Protein AF-A0A8J6X0K9-F1 (afdb_monomer)

Secondary structure (DSSP, 8-state):
--THHHHHHHHHTT--HHHHHHHHHHHTT---SHHHHHHHHHHHHHHHH-GGGS-HHHHHHHHHHTT------PPP------PPP-----

Mean predicted aligned error: 7.82 Å

Solvent-accessible surface area (backbone atoms only — not comparable to full-atom values): 5628 Å² total; per-residue (Å²): 116,69,43,61,58,59,47,50,50,38,56,75,71,70,52,50,72,67,56,50,38,30,37,32,23,52,70,71,75,41,70,65,44,74,68,49,34,62,70,41,47,64,56,53,51,39,41,38,68,40,40,77,82,39,56,69,68,57,51,50,41,50,36,44,47,69,79,47,83,88,82,89,85,80,81,89,74,88,81,81,80,80,84,83,79,88,80,83,86,126

Nearest PDB structures (foldseek):
  2wiu-assembly1_B  TM=8.120E-01  e=3.488E-01  Escherichia coli
  3dnv-assembly1_B  TM=8.308E-01  e=4.161E-01  Escherichia coli K-12
  5k98-assembly1_P  TM=7.657E-01  e=3.101E-01  Escherichia coli MP020980.2
  6af4-assembly2_F  TM=6.653E-01  e=1.811E+00  Streptococcus pneumoniae TIGR4
  5d4z-assembly7_1  TM=4.965E-01  e=6.232E+00  Salmonella phage SPC32H

Sequence (90 aa):
MKPDILQNRLKQLGWSRYRLTQEYCRIKGEPADAAMVKRYEGTIKRALETPDRSSSEVIEAVIKAMDGEQVIRWNQREEIVTGQEEVKVG

Structure (mmCIF, N/CA/C/O backbone):
data_AF-A0A8J6X0K9-F1
#
_entry.id   AF-A0A8J6X0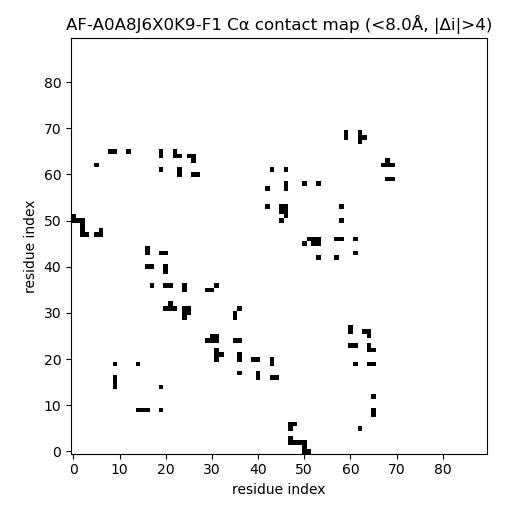K9-F1
#
loop_
_atom_site.group_PDB
_atom_site.id
_atom_site.type_symbol
_atom_site.label_atom_id
_atom_site.label_alt_id
_atom_site.label_comp_id
_atom_site.label_asym_id
_atom_site.label_entity_id
_atom_site.label_seq_id
_atom_site.pdbx_PDB_ins_code
_atom_site.Cartn_x
_atom_site.Cartn_y
_atom_site.Cartn_z
_atom_site.occupancy
_atom_site.B_iso_or_equiv
_atom_site.auth_seq_id
_atom_site.auth_comp_id
_atom_site.auth_asym_id
_atom_site.auth_atom_id
_atom_site.pdbx_PDB_model_num
ATOM 1 N N . MET A 1 1 ? -2.052 3.024 12.499 1.00 70.12 1 MET A N 1
ATOM 2 C CA . MET A 1 1 ? -1.868 1.634 12.010 1.00 70.12 1 MET A CA 1
ATOM 3 C C . MET A 1 1 ? -0.517 1.132 12.496 1.00 70.12 1 MET A C 1
ATOM 5 O O . MET A 1 1 ? 0.410 1.929 12.494 1.00 70.12 1 MET A O 1
ATOM 9 N N . LYS A 1 2 ? -0.382 -0.130 12.931 1.00 78.94 2 LYS A N 1
ATOM 10 C CA . LYS A 1 2 ? 0.946 -0.681 13.262 1.00 78.94 2 LYS A CA 1
ATOM 11 C C . LYS A 1 2 ? 1.758 -0.834 11.959 1.00 78.94 2 LYS A C 1
ATOM 13 O O . LYS A 1 2 ? 1.250 -1.519 11.069 1.00 78.94 2 LYS A O 1
ATOM 18 N N . PRO A 1 3 ? 2.957 -0.229 11.830 1.00 71.00 3 PRO A N 1
ATOM 19 C CA . PRO A 1 3 ? 3.753 -0.262 10.593 1.00 71.00 3 PRO A CA 1
ATOM 20 C C . PRO A 1 3 ? 4.001 -1.674 10.048 1.00 71.00 3 PRO A C 1
ATOM 22 O O . PRO A 1 3 ? 3.980 -1.903 8.840 1.00 71.00 3 PRO A O 1
ATOM 25 N N . ASP A 1 4 ? 4.130 -2.645 10.949 1.00 88.75 4 ASP A N 1
ATOM 26 C CA . ASP A 1 4 ? 4.479 -4.018 10.590 1.00 88.75 4 ASP A CA 1
ATOM 27 C C . ASP A 1 4 ? 3.366 -4.761 9.843 1.00 88.75 4 ASP A C 1
ATOM 29 O O . ASP A 1 4 ? 3.649 -5.742 9.163 1.00 88.75 4 ASP A O 1
ATOM 33 N N . ILE A 1 5 ? 2.103 -4.320 9.926 1.00 92.31 5 ILE A N 1
ATOM 34 C CA . ILE A 1 5 ? 0.971 -5.033 9.306 1.00 92.31 5 ILE A CA 1
ATOM 35 C C . ILE A 1 5 ? 1.142 -5.095 7.785 1.00 92.31 5 ILE 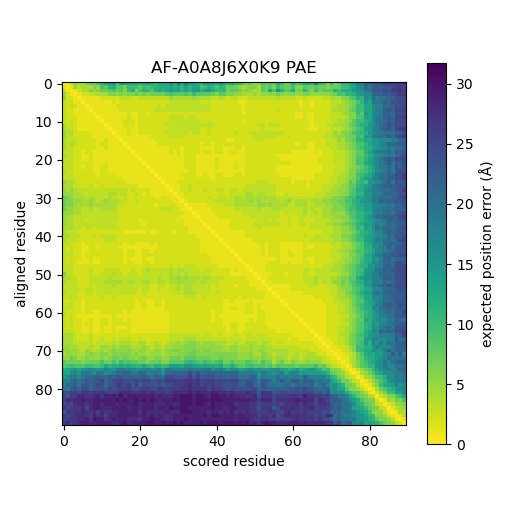A C 1
ATOM 37 O O . ILE A 1 5 ? 1.091 -6.178 7.199 1.00 92.31 5 ILE A O 1
ATOM 41 N N . LEU A 1 6 ? 1.383 -3.946 7.146 1.00 94.31 6 LEU A N 1
ATOM 42 C CA . LEU A 1 6 ? 1.519 -3.870 5.690 1.00 94.31 6 LEU A CA 1
ATOM 43 C C . LEU A 1 6 ? 2.815 -4.540 5.218 1.00 94.31 6 LEU A C 1
ATOM 45 O O . LEU A 1 6 ? 2.814 -5.256 4.220 1.00 94.31 6 LEU A O 1
ATOM 49 N N . GLN A 1 7 ? 3.910 -4.376 5.967 1.00 95.19 7 GLN A N 1
ATOM 50 C CA . GLN A 1 7 ? 5.187 -5.017 5.646 1.00 95.19 7 GLN A CA 1
ATOM 51 C C . GLN A 1 7 ? 5.118 -6.545 5.767 1.00 95.19 7 GLN A C 1
ATOM 53 O O . GLN A 1 7 ? 5.637 -7.255 4.907 1.00 95.19 7 GLN A O 1
ATOM 58 N N . ASN A 1 8 ? 4.457 -7.068 6.802 1.00 95.44 8 ASN A N 1
ATOM 59 C CA . ASN A 1 8 ? 4.268 -8.506 6.975 1.00 95.44 8 ASN A CA 1
ATOM 60 C C . ASN A 1 8 ? 3.367 -9.082 5.886 1.00 95.44 8 ASN A C 1
ATOM 62 O O . ASN A 1 8 ? 3.683 -10.140 5.345 1.00 95.44 8 ASN A O 1
ATOM 66 N N . ARG A 1 9 ? 2.299 -8.371 5.506 1.00 95.75 9 ARG A N 1
ATOM 67 C CA . ARG A 1 9 ? 1.453 -8.785 4.382 1.00 95.75 9 ARG A CA 1
AT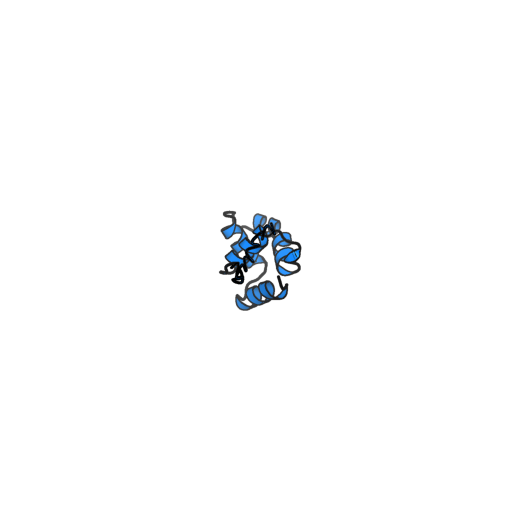OM 68 C C . ARG A 1 9 ? 2.243 -8.835 3.075 1.00 95.75 9 ARG A C 1
ATOM 70 O O . ARG A 1 9 ? 2.176 -9.840 2.373 1.00 95.75 9 ARG A O 1
ATOM 77 N N . LEU A 1 10 ? 3.051 -7.814 2.786 1.00 96.50 10 LEU A N 1
ATOM 78 C CA . LEU A 1 10 ? 3.907 -7.791 1.597 1.00 96.50 10 LEU A CA 1
ATOM 79 C C . LEU A 1 10 ? 4.873 -8.991 1.558 1.00 96.50 10 LEU A C 1
ATOM 81 O O . LEU A 1 10 ? 5.044 -9.613 0.509 1.00 96.50 10 LEU A O 1
ATOM 85 N N . LYS A 1 11 ? 5.455 -9.355 2.711 1.00 96.56 11 LYS A N 1
ATOM 86 C CA . LYS A 1 11 ? 6.310 -10.546 2.856 1.00 96.56 11 LYS A CA 1
ATOM 87 C C . LYS A 1 11 ? 5.543 -11.850 2.625 1.00 96.56 11 LYS A C 1
ATOM 89 O O . LYS A 1 11 ? 6.045 -12.708 1.912 1.00 96.56 11 LYS A O 1
ATOM 94 N N . GLN A 1 12 ? 4.340 -11.996 3.185 1.00 97.56 12 GLN A N 1
ATOM 95 C CA . GLN A 1 12 ? 3.492 -13.183 2.987 1.00 97.56 12 GLN A CA 1
ATOM 96 C C . GLN A 1 12 ? 3.120 -13.395 1.518 1.00 97.56 12 GLN A C 1
ATOM 98 O O . GLN A 1 12 ? 3.070 -14.528 1.053 1.00 97.56 12 GLN A O 1
ATOM 103 N N . LEU A 1 13 ? 2.890 -12.305 0.786 1.00 97.31 13 LEU A N 1
ATOM 104 C CA . LEU A 1 13 ? 2.625 -12.347 -0.650 1.00 97.31 13 LEU A CA 1
ATOM 105 C C . LEU A 1 13 ? 3.878 -12.692 -1.477 1.00 97.31 13 LEU A C 1
ATOM 107 O O . LEU A 1 13 ? 3.760 -13.021 -2.655 1.00 97.31 13 LEU A O 1
ATOM 111 N N . GLY A 1 14 ? 5.079 -12.605 -0.891 1.00 97.75 14 GLY A N 1
ATOM 112 C CA . GLY A 1 14 ? 6.347 -12.785 -1.602 1.00 97.75 14 GLY A CA 1
ATOM 113 C C . GLY A 1 14 ? 6.610 -11.682 -2.630 1.00 97.75 14 GLY A C 1
ATOM 114 O O . GLY A 1 14 ? 7.265 -11.914 -3.646 1.00 97.75 14 GLY A O 1
ATOM 115 N N . TRP A 1 15 ? 6.047 -10.489 -2.424 1.00 97.75 15 TRP A N 1
ATOM 116 C CA . TRP A 1 15 ? 6.109 -9.404 -3.400 1.00 97.75 15 TRP A CA 1
ATOM 117 C C . TRP A 1 15 ? 7.246 -8.434 -3.103 1.00 97.75 15 TRP A C 1
ATOM 119 O O . TRP A 1 15 ? 7.559 -8.113 -1.957 1.00 97.75 15 TRP A O 1
ATOM 129 N N . SER A 1 16 ? 7.834 -7.899 -4.171 1.00 96.94 16 SER A N 1
ATOM 130 C CA . SER A 1 16 ? 8.703 -6.733 -4.076 1.00 96.94 16 SER A CA 1
ATOM 131 C C . SER A 1 16 ? 7.870 -5.456 -3.939 1.00 96.94 16 SER A C 1
ATOM 133 O O . SER A 1 16 ? 6.707 -5.401 -4.347 1.00 96.94 16 SER A O 1
ATOM 135 N N . ARG A 1 17 ? 8.491 -4.381 -3.435 1.00 96.19 17 ARG A N 1
ATOM 136 C CA . ARG A 1 17 ? 7.871 -3.044 -3.458 1.00 96.19 17 ARG A CA 1
ATOM 137 C C . ARG A 1 17 ? 7.489 -2.623 -4.875 1.00 96.19 17 ARG A C 1
ATOM 139 O O . ARG A 1 17 ? 6.428 -2.053 -5.053 1.00 96.19 17 ARG A O 1
ATOM 146 N N . TYR A 1 18 ? 8.308 -2.969 -5.869 1.00 97.31 18 TYR A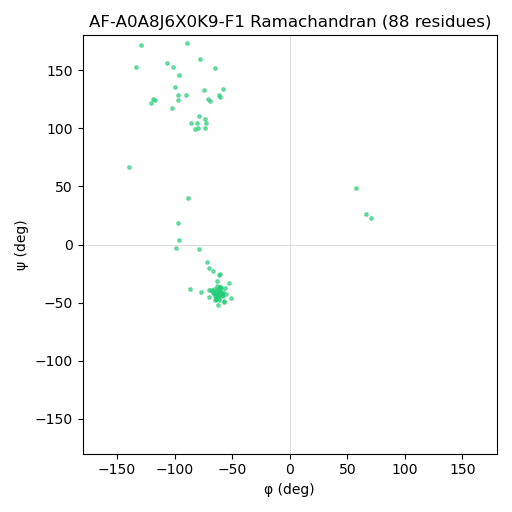 N 1
ATOM 147 C CA . TYR A 1 18 ? 8.016 -2.711 -7.278 1.00 97.31 18 TYR A CA 1
ATOM 148 C C . TYR A 1 18 ? 6.688 -3.350 -7.707 1.00 97.31 18 TYR A C 1
ATOM 150 O O . TYR A 1 18 ? 5.829 -2.664 -8.255 1.00 97.31 18 TYR A O 1
ATOM 158 N N . ARG A 1 19 ? 6.487 -4.636 -7.385 1.00 97.62 19 ARG A N 1
ATOM 159 C CA . ARG A 1 19 ? 5.235 -5.341 -7.683 1.00 97.62 19 ARG A CA 1
ATOM 160 C C . ARG A 1 19 ? 4.044 -4.704 -6.968 1.00 97.62 19 ARG A C 1
ATOM 162 O O . ARG A 1 19 ? 3.020 -4.484 -7.603 1.00 97.62 19 ARG A O 1
ATOM 169 N N . LEU A 1 20 ? 4.185 -4.347 -5.689 1.00 98.06 20 LEU A N 1
ATOM 170 C CA . LEU A 1 20 ? 3.133 -3.622 -4.967 1.00 98.06 20 LEU A CA 1
ATOM 171 C C . LEU A 1 20 ? 2.792 -2.288 -5.645 1.00 98.06 20 LEU A C 1
ATOM 173 O O . LEU A 1 20 ? 1.620 -1.958 -5.782 1.00 98.06 20 LEU A O 1
ATOM 177 N N . THR A 1 21 ? 3.792 -1.532 -6.103 1.00 98.06 21 THR A N 1
ATOM 178 C CA . THR A 1 21 ? 3.547 -0.276 -6.817 1.00 98.06 21 THR A CA 1
ATOM 179 C C . THR A 1 21 ? 2.788 -0.501 -8.124 1.00 98.06 21 THR A C 1
ATOM 181 O O . THR A 1 21 ? 1.929 0.306 -8.467 1.00 98.06 21 THR A O 1
ATOM 184 N N . GLN A 1 22 ? 3.046 -1.600 -8.839 1.00 98.06 22 GLN A N 1
ATOM 185 C CA . GLN A 1 22 ? 2.273 -1.959 -10.032 1.00 98.06 22 GLN A CA 1
ATOM 186 C C . GLN A 1 22 ? 0.808 -2.247 -9.695 1.00 98.06 22 GLN A C 1
ATOM 188 O O . GLN A 1 22 ? -0.074 -1.708 -10.359 1.00 98.06 22 GLN A O 1
ATOM 193 N N . GLU A 1 23 ? 0.538 -3.037 -8.651 1.00 98.25 23 GLU A N 1
ATOM 194 C CA . GLU A 1 23 ? -0.840 -3.284 -8.201 1.00 98.25 23 GLU A CA 1
ATOM 195 C C . GLU A 1 23 ? -1.528 -1.991 -7.751 1.00 98.25 23 GLU A C 1
ATOM 197 O O . GLU A 1 23 ? -2.673 -1.737 -8.110 1.00 98.25 23 GLU A O 1
ATOM 202 N N . TYR A 1 24 ? -0.811 -1.117 -7.045 1.00 98.06 24 TYR A N 1
ATOM 203 C CA . TYR A 1 24 ? -1.316 0.201 -6.668 1.00 98.06 24 TYR A CA 1
ATOM 204 C C . TYR A 1 24 ? -1.703 1.047 -7.892 1.00 98.06 24 TYR A C 1
ATOM 206 O O . TYR A 1 24 ? -2.772 1.656 -7.893 1.00 98.06 24 TYR A O 1
ATOM 214 N N . CYS A 1 25 ? -0.886 1.055 -8.954 1.00 97.56 25 CYS A N 1
ATOM 215 C CA . CYS A 1 25 ? -1.230 1.747 -10.202 1.00 97.56 25 CYS A CA 1
ATOM 216 C C . CYS A 1 25 ? -2.527 1.185 -10.801 1.00 97.56 25 CYS A C 1
ATOM 218 O O . CYS A 1 25 ? -3.401 1.959 -11.185 1.00 97.56 25 CYS A O 1
ATOM 220 N N . ARG A 1 26 ? -2.709 -0.146 -10.789 1.00 97.12 26 ARG A N 1
ATOM 221 C CA . ARG A 1 26 ? -3.952 -0.784 -11.256 1.00 97.12 26 ARG A CA 1
ATOM 222 C C . ARG A 1 26 ? -5.167 -0.355 -10.434 1.00 97.12 26 ARG A C 1
ATOM 224 O O . ARG A 1 26 ? -6.189 -0.020 -11.022 1.00 97.12 26 ARG A O 1
ATOM 231 N N . ILE A 1 27 ? -5.048 -0.286 -9.105 1.00 96.94 27 ILE A N 1
ATOM 232 C CA . ILE A 1 27 ? -6.118 0.221 -8.226 1.00 96.94 27 ILE A CA 1
ATOM 233 C C . ILE A 1 27 ? -6.469 1.680 -8.542 1.00 96.94 27 ILE A C 1
ATOM 235 O O . ILE A 1 27 ? -7.637 2.058 -8.490 1.00 96.94 27 ILE A O 1
ATOM 239 N N . LYS A 1 28 ? -5.476 2.503 -8.898 1.00 95.06 28 LYS A N 1
ATOM 240 C CA . LYS A 1 28 ? -5.680 3.908 -9.284 1.00 95.06 28 LYS A CA 1
ATOM 241 C C . LYS A 1 28 ? -6.185 4.086 -10.723 1.00 95.06 28 LYS A C 1
ATOM 243 O O . LYS A 1 28 ? -6.469 5.217 -11.105 1.00 95.06 28 LYS A O 1
ATOM 248 N N . GLY A 1 29 ? -6.318 3.010 -11.505 1.00 96.00 29 GLY A N 1
ATOM 249 C CA . GLY A 1 29 ? -6.691 3.079 -12.922 1.00 96.00 29 GLY A CA 1
ATOM 250 C C . GLY A 1 29 ? -5.586 3.652 -13.815 1.00 96.00 29 GLY A C 1
ATOM 251 O O . GLY A 1 29 ? -5.867 4.168 -14.894 1.00 96.00 29 GLY A O 1
ATOM 252 N N . GLU A 1 30 ? -4.334 3.588 -13.365 1.00 96.00 30 GLU A N 1
ATOM 253 C CA . GLU A 1 30 ? -3.174 4.142 -14.057 1.00 96.00 30 GLU A CA 1
ATOM 254 C C . GLU A 1 30 ? -2.301 3.036 -14.680 1.00 96.00 30 GLU A C 1
ATOM 256 O O . GLU A 1 30 ? -2.315 1.889 -14.214 1.00 96.00 30 GLU A O 1
ATOM 261 N N . PRO A 1 31 ? -1.507 3.347 -15.724 1.00 96.19 31 PRO A N 1
ATOM 262 C CA . PRO A 1 31 ? -0.592 2.381 -16.322 1.00 96.19 31 PRO A CA 1
ATOM 263 C C . PRO A 1 31 ? 0.408 1.829 -15.298 1.00 96.19 31 PRO A C 1
ATOM 265 O O . PRO A 1 31 ? 1.039 2.579 -14.560 1.00 96.19 31 PRO A O 1
ATOM 268 N N . ALA A 1 32 ? 0.605 0.509 -15.280 1.00 95.31 32 ALA A N 1
ATOM 269 C CA . ALA A 1 32 ? 1.570 -0.162 -14.400 1.00 95.31 32 ALA A CA 1
ATOM 270 C C . ALA A 1 32 ? 2.978 -0.258 -15.029 1.00 95.31 3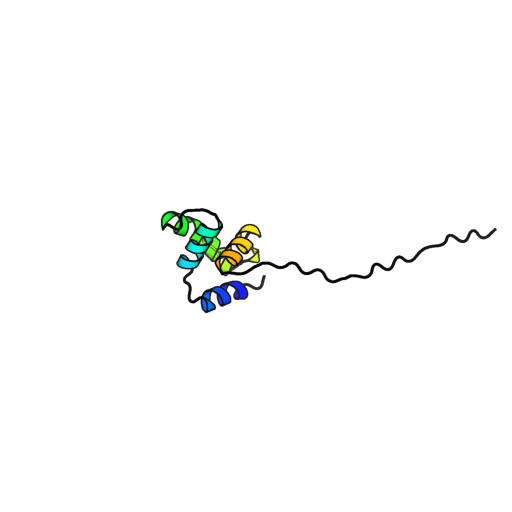2 ALA A C 1
ATOM 272 O O . ALA A 1 32 ? 3.646 -1.293 -14.940 1.00 95.31 32 ALA A O 1
ATOM 273 N N . ASP A 1 33 ? 3.403 0.808 -15.709 1.00 95.50 33 ASP A N 1
ATOM 274 C CA . ASP A 1 33 ? 4.696 0.891 -16.387 1.00 95.50 33 ASP A CA 1
ATOM 275 C C . ASP A 1 33 ? 5.815 1.419 -15.470 1.00 95.50 33 ASP A C 1
ATOM 277 O O . ASP A 1 33 ? 5.601 1.829 -14.326 1.00 95.50 33 ASP A O 1
ATOM 281 N N . ALA A 1 34 ? 7.052 1.403 -15.970 1.00 94.75 34 ALA A N 1
ATOM 282 C CA . ALA A 1 34 ? 8.215 1.828 -15.198 1.00 94.75 34 ALA A CA 1
ATOM 283 C C . ALA A 1 34 ? 8.176 3.315 -14.793 1.00 94.75 34 ALA A C 1
ATOM 285 O O . ALA A 1 34 ? 8.704 3.666 -13.735 1.00 94.75 34 ALA A O 1
ATOM 286 N N . ALA A 1 35 ? 7.562 4.185 -15.602 1.00 95.81 35 ALA A N 1
ATOM 287 C CA . ALA A 1 35 ? 7.483 5.614 -15.311 1.00 95.81 35 ALA A CA 1
ATOM 288 C C . ALA A 1 35 ? 6.542 5.870 -14.129 1.00 95.81 35 ALA A C 1
ATOM 290 O O . ALA A 1 35 ? 6.904 6.578 -13.183 1.00 95.81 35 ALA A O 1
ATOM 291 N N . MET A 1 36 ? 5.377 5.224 -14.136 1.00 95.00 36 MET A N 1
ATOM 292 C CA . MET A 1 36 ? 4.403 5.315 -13.053 1.00 95.00 36 MET A CA 1
ATOM 293 C C . MET A 1 36 ? 4.899 4.639 -11.777 1.00 95.00 36 MET A C 1
ATOM 295 O O . MET A 1 36 ? 4.768 5.202 -10.688 1.00 95.00 36 MET A O 1
ATOM 299 N N . VAL A 1 37 ? 5.576 3.493 -11.890 1.00 95.50 37 VAL A N 1
ATOM 300 C CA . VAL A 1 37 ? 6.185 2.849 -10.720 1.00 95.50 37 VAL A CA 1
ATOM 301 C C . VAL A 1 37 ? 7.238 3.749 -10.071 1.00 95.50 37 VAL A C 1
ATOM 303 O O . VAL A 1 37 ? 7.235 3.908 -8.850 1.00 95.50 37 VAL A O 1
ATOM 306 N N . LYS A 1 38 ? 8.090 4.409 -10.865 1.00 95.81 38 LYS A N 1
ATOM 307 C CA . LYS A 1 38 ? 9.069 5.375 -10.344 1.00 95.81 38 LYS A CA 1
ATOM 308 C C . LYS A 1 38 ? 8.391 6.570 -9.669 1.00 95.81 38 LYS A C 1
ATOM 310 O O . LYS A 1 38 ? 8.856 7.028 -8.628 1.00 95.81 38 LYS A O 1
ATOM 315 N N . ARG A 1 39 ? 7.276 7.056 -10.224 1.00 96.50 39 ARG A N 1
ATOM 316 C CA . ARG A 1 39 ? 6.495 8.164 -9.648 1.00 96.50 39 ARG A CA 1
ATOM 317 C C . ARG A 1 39 ? 5.971 7.838 -8.246 1.00 96.50 39 ARG A C 1
ATOM 319 O O . ARG A 1 39 ? 6.005 8.707 -7.377 1.00 96.50 39 ARG A O 1
ATOM 326 N N . TYR A 1 40 ? 5.507 6.609 -8.015 1.00 97.38 40 TYR A N 1
ATOM 327 C CA . TYR A 1 40 ? 4.904 6.203 -6.738 1.00 97.38 40 TYR A CA 1
ATOM 328 C C . TYR A 1 40 ? 5.830 5.459 -5.784 1.00 97.38 40 TYR A C 1
ATOM 330 O O . TYR A 1 40 ? 5.419 5.177 -4.660 1.00 97.38 40 TYR A O 1
ATOM 338 N N . GLU A 1 41 ? 7.072 5.172 -6.167 1.00 95.50 41 GLU A N 1
ATOM 339 C CA . GLU A 1 41 ? 8.027 4.461 -5.313 1.00 95.50 41 GLU A CA 1
ATOM 340 C C . GLU A 1 41 ? 8.131 5.092 -3.913 1.00 95.50 41 GLU A C 1
ATOM 342 O O . GLU A 1 41 ? 8.031 4.395 -2.900 1.00 95.50 41 GLU A O 1
ATOM 347 N N . GLY A 1 42 ? 8.250 6.423 -3.845 1.00 96.62 42 GLY A N 1
ATOM 348 C CA . GLY A 1 42 ? 8.303 7.160 -2.581 1.00 96.62 42 GLY A CA 1
ATOM 349 C C . GLY A 1 42 ? 7.005 7.079 -1.773 1.00 96.62 42 GLY A C 1
ATOM 350 O O . GLY A 1 42 ? 7.052 6.944 -0.549 1.00 96.62 42 GLY A O 1
ATOM 351 N N . THR A 1 43 ? 5.853 7.111 -2.447 1.00 96.88 43 THR A N 1
ATOM 352 C CA . THR A 1 43 ? 4.527 6.977 -1.823 1.00 96.88 43 THR A CA 1
ATOM 353 C C . THR A 1 43 ? 4.352 5.595 -1.202 1.00 96.88 43 THR A C 1
ATOM 355 O O . THR A 1 43 ? 3.989 5.493 -0.033 1.00 96.88 43 THR A O 1
ATOM 358 N N . ILE A 1 44 ? 4.683 4.532 -1.940 1.00 97.50 44 ILE A N 1
ATOM 359 C CA . ILE A 1 44 ? 4.585 3.148 -1.459 1.00 97.50 44 ILE A CA 1
ATOM 360 C C . ILE A 1 44 ? 5.584 2.882 -0.338 1.00 97.50 44 ILE A C 1
ATOM 362 O O . ILE A 1 44 ? 5.230 2.279 0.674 1.00 97.50 44 ILE A O 1
ATOM 366 N N . LYS A 1 45 ? 6.818 3.384 -0.464 1.00 96.31 45 LYS A N 1
ATOM 367 C CA . LYS A 1 45 ? 7.808 3.304 0.613 1.00 96.31 45 LYS A CA 1
ATOM 368 C C . LYS A 1 45 ? 7.275 3.948 1.896 1.00 96.31 45 LYS A C 1
ATOM 370 O O . LYS A 1 45 ? 7.307 3.316 2.948 1.00 96.31 45 LYS A O 1
ATOM 375 N N . ARG A 1 46 ? 6.735 5.169 1.804 1.00 95.94 46 ARG A N 1
ATOM 376 C CA . ARG A 1 46 ? 6.164 5.877 2.958 1.00 95.94 46 ARG A CA 1
ATOM 377 C C . ARG A 1 46 ? 4.978 5.127 3.556 1.00 95.94 46 ARG A C 1
ATOM 379 O O . ARG A 1 46 ? 4.934 4.993 4.773 1.00 95.94 46 ARG A O 1
ATOM 386 N N . ALA A 1 47 ? 4.077 4.602 2.728 1.00 96.12 47 ALA A N 1
ATOM 387 C CA . ALA A 1 47 ? 2.925 3.829 3.183 1.00 96.12 47 ALA A CA 1
ATOM 388 C C . ALA A 1 47 ? 3.333 2.573 3.972 1.00 96.12 47 ALA A C 1
ATOM 390 O O . ALA A 1 47 ? 2.689 2.242 4.961 1.00 96.12 47 ALA A O 1
ATOM 391 N N . LEU A 1 48 ? 4.416 1.897 3.575 1.00 95.31 48 LEU A N 1
ATOM 392 C CA . LEU A 1 48 ? 4.925 0.709 4.269 1.00 95.31 48 LEU A CA 1
ATOM 393 C C . LEU A 1 48 ? 5.694 1.042 5.558 1.00 95.31 48 LEU A C 1
ATOM 395 O O . LEU A 1 48 ? 5.561 0.332 6.553 1.00 95.31 48 LEU A O 1
ATOM 399 N N . GLU A 1 49 ? 6.523 2.088 5.539 1.00 94.44 49 GLU A N 1
ATOM 400 C CA . GLU A 1 49 ? 7.425 2.426 6.652 1.00 94.44 49 GLU A CA 1
ATOM 401 C C . GLU A 1 49 ? 6.747 3.305 7.716 1.00 94.44 49 GLU A C 1
ATOM 403 O O . GLU A 1 49 ? 6.970 3.125 8.909 1.00 94.44 49 GLU A O 1
ATOM 408 N N . THR A 1 50 ? 5.907 4.250 7.287 1.00 93.88 50 THR A N 1
ATOM 409 C CA . THR A 1 50 ? 5.240 5.256 8.135 1.00 93.88 50 THR A CA 1
ATOM 410 C C . THR A 1 50 ? 3.783 5.462 7.687 1.00 93.88 50 THR A C 1
ATOM 412 O O . THR A 1 50 ? 3.424 6.516 7.148 1.00 93.88 50 THR A O 1
ATOM 415 N N . PRO A 1 51 ? 2.914 4.442 7.848 1.00 92.56 51 PRO A N 1
ATOM 416 C CA . PRO A 1 51 ? 1.536 4.497 7.355 1.00 92.56 51 PRO A CA 1
ATOM 417 C C . PRO A 1 51 ? 0.696 5.621 7.976 1.00 92.56 51 PRO A C 1
ATOM 419 O O . PRO A 1 51 ? -0.240 6.104 7.353 1.00 92.56 51 PRO A O 1
ATOM 422 N N . ASP A 1 52 ? 1.037 6.063 9.184 1.00 91.25 52 ASP A N 1
ATOM 423 C CA . ASP A 1 52 ? 0.436 7.199 9.891 1.00 91.25 52 ASP A CA 1
ATOM 424 C C . ASP A 1 52 ? 0.712 8.559 9.230 1.00 91.25 52 ASP A C 1
ATOM 426 O O . ASP A 1 52 ? -0.056 9.499 9.414 1.00 91.25 52 ASP A O 1
ATOM 430 N N . ARG A 1 53 ? 1.783 8.662 8.434 1.00 92.81 53 ARG A N 1
ATOM 431 C CA . ARG A 1 53 ? 2.154 9.874 7.680 1.00 92.81 53 ARG A CA 1
ATOM 432 C C . ARG A 1 53 ? 1.667 9.867 6.232 1.00 92.81 53 ARG A C 1
ATOM 434 O O . ARG A 1 53 ? 2.024 10.756 5.455 1.00 92.81 53 ARG A O 1
ATOM 441 N N . SER A 1 54 ? 0.915 8.845 5.844 1.00 94.31 54 SER A N 1
ATOM 442 C CA . SER A 1 54 ? 0.318 8.728 4.514 1.00 94.31 54 SER A CA 1
ATOM 443 C C . SER A 1 54 ? -1.156 9.119 4.573 1.00 94.31 54 SER A C 1
ATOM 445 O O . SER A 1 54 ? -1.793 8.990 5.617 1.00 94.31 54 SER A O 1
ATOM 447 N N . SER A 1 55 ? -1.712 9.607 3.463 1.00 94.38 55 SER A N 1
ATOM 448 C CA . SER A 1 55 ? -3.148 9.891 3.407 1.00 94.38 55 SER A CA 1
ATOM 449 C C . SER A 1 55 ? -3.958 8.600 3.541 1.00 94.38 55 SER A C 1
ATOM 451 O O . SER A 1 55 ? -3.507 7.524 3.138 1.00 94.38 55 SER A O 1
ATOM 453 N N . SER A 1 56 ? -5.175 8.710 4.079 1.00 93.19 56 SER A N 1
ATOM 454 C CA . SER A 1 56 ? -6.098 7.576 4.202 1.00 93.19 56 SER A CA 1
ATOM 455 C C . SER A 1 56 ? -6.351 6.899 2.855 1.00 93.19 56 SER A C 1
ATOM 457 O O . SER A 1 56 ? -6.289 5.678 2.779 1.00 93.19 56 SER A O 1
ATOM 459 N N . GLU A 1 57 ? -6.531 7.687 1.793 1.00 95.00 57 GLU A N 1
ATOM 460 C CA . GLU A 1 57 ? -6.726 7.202 0.423 1.00 95.00 57 GLU A CA 1
ATOM 461 C C . GLU A 1 57 ? -5.553 6.333 -0.060 1.00 95.00 57 GLU A C 1
ATOM 463 O O . GLU A 1 57 ? -5.761 5.258 -0.621 1.00 95.00 57 GLU A O 1
ATOM 468 N N . VAL A 1 58 ? -4.307 6.757 0.192 1.00 96.25 58 VAL A N 1
ATOM 469 C CA . VAL A 1 58 ? -3.117 5.973 -0.180 1.00 96.25 58 VAL A CA 1
ATOM 470 C C . VAL A 1 58 ? -3.088 4.657 0.587 1.00 96.25 58 VAL A C 1
ATOM 472 O O . VAL A 1 58 ? -2.830 3.611 -0.005 1.00 96.25 58 VAL A O 1
ATOM 475 N N . ILE A 1 59 ? -3.365 4.689 1.892 1.00 96.06 59 ILE A N 1
ATOM 476 C CA . ILE A 1 59 ? -3.377 3.478 2.718 1.00 96.06 59 ILE A CA 1
ATOM 477 C C . ILE A 1 59 ? -4.487 2.521 2.280 1.00 96.06 59 ILE A C 1
ATOM 479 O O . ILE A 1 59 ? -4.247 1.319 2.186 1.00 96.06 59 ILE A O 1
ATOM 483 N N . GLU A 1 60 ? -5.677 3.030 1.974 1.00 96.00 60 GLU A N 1
ATOM 484 C CA . GLU A 1 60 ? -6.788 2.228 1.467 1.00 96.00 60 GLU A CA 1
ATOM 485 C C . GLU A 1 60 ? -6.432 1.569 0.128 1.00 96.00 60 GLU A C 1
ATOM 487 O O . GLU A 1 60 ? -6.603 0.361 -0.028 1.00 96.00 60 GLU A O 1
ATOM 492 N N . ALA A 1 61 ? -5.870 2.328 -0.815 1.00 97.38 61 ALA A N 1
ATOM 493 C CA . ALA A 1 61 ? -5.451 1.798 -2.108 1.00 97.38 61 ALA A CA 1
ATOM 494 C C . ALA A 1 61 ? -4.330 0.752 -1.980 1.00 97.38 61 ALA A C 1
ATOM 496 O O . ALA A 1 61 ? -4.366 -0.268 -2.663 1.00 97.38 61 ALA A O 1
ATOM 497 N N . VAL A 1 62 ? -3.366 0.957 -1.077 1.00 97.31 62 VAL A N 1
ATOM 498 C CA . VAL A 1 62 ? -2.310 -0.025 -0.772 1.00 97.31 62 VAL A CA 1
ATOM 499 C C . VAL A 1 62 ? -2.893 -1.309 -0.177 1.00 97.31 62 VAL A C 1
ATOM 501 O O . VAL A 1 62 ? -2.471 -2.401 -0.552 1.00 97.31 62 VAL A O 1
ATOM 504 N N . ILE A 1 63 ? -3.875 -1.202 0.720 1.00 96.69 63 ILE A N 1
ATOM 505 C CA . ILE A 1 63 ? -4.562 -2.363 1.301 1.00 96.69 63 ILE A CA 1
ATOM 506 C C . ILE A 1 63 ? -5.329 -3.133 0.224 1.00 96.69 63 ILE A C 1
ATOM 508 O O . ILE A 1 63 ? -5.154 -4.346 0.126 1.00 96.69 63 ILE A O 1
ATOM 512 N N . LYS A 1 64 ? -6.087 -2.439 -0.634 1.00 97.69 64 LYS A N 1
ATOM 513 C CA . LYS A 1 64 ? -6.788 -3.053 -1.774 1.00 97.69 64 LYS A CA 1
ATOM 514 C C . LYS A 1 64 ? -5.821 -3.726 -2.747 1.00 97.69 64 LYS A C 1
ATOM 516 O O . LYS A 1 64 ? -6.070 -4.844 -3.179 1.00 97.69 64 LYS A O 1
ATOM 521 N N . ALA A 1 65 ? -4.687 -3.090 -3.039 1.00 97.56 65 ALA A N 1
ATOM 522 C CA . ALA A 1 65 ? -3.647 -3.649 -3.903 1.00 97.56 65 ALA A CA 1
ATOM 523 C C . ALA A 1 65 ? -3.054 -4.963 -3.356 1.00 97.56 65 ALA A C 1
ATOM 525 O O . ALA A 1 65 ? -2.561 -5.779 -4.127 1.00 97.56 65 ALA A O 1
ATOM 526 N N . MET A 1 66 ? -3.109 -5.183 -2.039 1.00 97.12 66 MET A N 1
ATOM 527 C CA . MET A 1 66 ? -2.677 -6.418 -1.369 1.00 97.12 66 MET A CA 1
ATOM 528 C C . MET A 1 66 ? -3.827 -7.396 -1.081 1.00 97.12 66 MET A C 1
ATOM 530 O O . MET A 1 66 ? -3.670 -8.293 -0.239 1.00 97.12 66 MET A O 1
ATOM 534 N N . ASP A 1 67 ? -4.955 -7.218 -1.777 1.00 95.50 67 ASP A N 1
ATOM 535 C CA . ASP A 1 67 ? -6.172 -8.019 -1.639 1.00 95.50 67 ASP A CA 1
ATOM 536 C C . ASP A 1 67 ? -6.716 -7.997 -0.201 1.00 95.50 67 ASP A C 1
ATOM 538 O O . ASP A 1 67 ? -6.929 -9.022 0.445 1.00 95.50 67 ASP A O 1
ATOM 542 N N . GLY A 1 68 ? -6.822 -6.790 0.357 1.00 94.94 68 GLY A N 1
ATOM 543 C CA . GLY A 1 68 ? -7.372 -6.541 1.683 1.00 94.94 68 GLY A CA 1
ATOM 544 C C . GLY A 1 68 ? -8.444 -5.457 1.676 1.00 94.94 68 GLY A C 1
ATOM 545 O O . GLY A 1 68 ? -8.626 -4.726 0.703 1.00 94.94 68 GLY A O 1
ATOM 546 N N . GLU A 1 69 ? -9.111 -5.307 2.817 1.00 93.81 69 GLU A N 1
ATOM 547 C CA . GLU A 1 69 ? -10.149 -4.301 3.042 1.00 93.81 69 GLU A CA 1
ATOM 548 C C . GLU A 1 69 ? -9.951 -3.569 4.377 1.00 93.81 69 GLU A C 1
ATOM 550 O O . GLU A 1 69 ? -9.364 -4.097 5.327 1.00 93.81 69 GLU A O 1
ATOM 555 N N . GLN A 1 70 ? -10.437 -2.328 4.454 1.00 88.25 70 GLN A N 1
ATOM 556 C CA . GLN A 1 70 ? -10.526 -1.582 5.707 1.00 88.25 70 GLN A CA 1
ATOM 557 C C . GLN A 1 70 ? -11.935 -1.706 6.280 1.00 88.25 70 GLN A C 1
ATOM 559 O O . GLN A 1 70 ? -12.913 -1.401 5.605 1.00 88.25 70 GLN A O 1
ATOM 564 N N . VAL A 1 71 ? -12.030 -2.097 7.552 1.00 89.19 71 VAL A N 1
ATOM 565 C CA . VAL A 1 71 ? -13.305 -2.227 8.265 1.00 89.19 71 VAL A CA 1
ATOM 56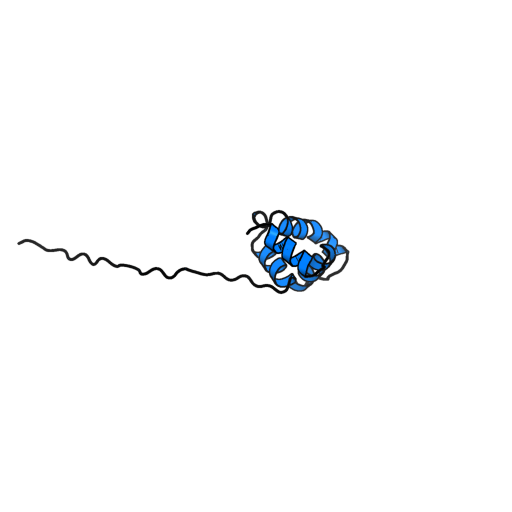6 C C . VAL A 1 71 ? -13.312 -1.280 9.460 1.00 89.19 71 VAL A C 1
ATOM 568 O O . VAL A 1 71 ? -12.429 -1.348 10.316 1.00 89.19 71 VAL A O 1
ATOM 571 N N . ILE A 1 72 ? -14.327 -0.418 9.540 1.00 85.62 72 ILE A N 1
ATOM 572 C CA . ILE A 1 72 ? -14.596 0.415 10.718 1.00 85.62 72 ILE A CA 1
ATOM 573 C C . ILE A 1 72 ? -15.539 -0.356 11.642 1.00 85.62 72 ILE A C 1
ATOM 575 O O . ILE A 1 72 ? -16.584 -0.838 11.208 1.00 85.62 72 ILE A O 1
ATOM 579 N N . ARG A 1 73 ? -15.174 -0.478 12.921 1.00 88.12 73 ARG A N 1
ATOM 580 C CA . ARG A 1 73 ? -15.989 -1.141 13.948 1.00 88.12 73 ARG A CA 1
ATOM 581 C C . ARG A 1 73 ? -16.303 -0.150 15.061 1.00 88.12 73 ARG A C 1
ATOM 583 O O . ARG A 1 73 ? -15.386 0.381 15.684 1.00 88.12 73 ARG A O 1
ATOM 590 N N . TRP A 1 74 ? -17.587 0.077 15.310 1.00 89.75 74 TRP A N 1
ATOM 591 C CA . TRP A 1 74 ? -18.076 0.895 16.418 1.00 89.75 74 TRP A CA 1
ATOM 592 C C . TRP A 1 74 ? -18.513 -0.017 17.562 1.00 89.75 74 TRP A C 1
ATOM 594 O O . TRP A 1 74 ? -19.193 -1.015 17.329 1.00 89.75 74 TRP A O 1
ATOM 604 N N . ASN A 1 75 ? -18.144 0.323 18.796 1.00 86.62 75 ASN A N 1
ATOM 605 C CA . ASN A 1 75 ? -18.717 -0.343 19.963 1.00 86.62 75 ASN A CA 1
ATOM 606 C C . ASN A 1 75 ? -20.147 0.169 20.158 1.00 86.62 75 ASN A C 1
ATOM 608 O O . ASN A 1 75 ? -20.363 1.382 20.135 1.00 86.62 75 ASN A O 1
ATOM 612 N N . GLN A 1 76 ? -21.104 -0.733 20.379 1.00 80.62 76 GLN A N 1
ATOM 613 C CA . GLN A 1 76 ? -22.436 -0.336 20.833 1.00 80.62 76 GLN A CA 1
ATOM 614 C C . GLN A 1 76 ? -22.302 0.364 22.192 1.00 80.62 76 GLN A C 1
ATOM 616 O O . GLN A 1 76 ? -21.636 -0.147 23.094 1.00 80.62 76 GLN A O 1
ATOM 621 N N . ARG A 1 77 ? -22.890 1.554 22.322 1.00 79.75 77 ARG A N 1
ATOM 622 C CA . ARG A 1 77 ? -23.026 2.267 23.595 1.00 79.75 77 ARG A CA 1
ATOM 623 C C . ARG A 1 77 ? -24.515 2.405 23.880 1.00 79.75 77 ARG A C 1
ATOM 625 O O . ARG A 1 77 ? -25.234 2.913 23.026 1.00 79.75 77 ARG A O 1
ATOM 632 N N . GLU A 1 78 ? -24.961 1.938 25.042 1.00 74.19 78 GLU A N 1
ATOM 633 C CA . GLU A 1 78 ? -26.301 2.250 25.542 1.00 74.19 78 GLU A CA 1
ATOM 634 C C . GLU A 1 78 ? -26.338 3.721 25.964 1.00 74.19 78 GLU A C 1
ATOM 636 O O . GLU A 1 78 ? -25.499 4.184 26.741 1.00 74.19 78 GLU A O 1
ATOM 641 N N . GLU A 1 79 ? -27.292 4.468 25.419 1.00 67.81 79 GLU A N 1
ATOM 642 C CA . GLU A 1 79 ? -27.570 5.840 25.825 1.00 67.81 79 GLU A CA 1
ATOM 643 C C . GLU A 1 79 ? -28.530 5.800 27.021 1.00 67.81 79 GLU A C 1
ATOM 645 O O . GLU A 1 79 ? -29.716 5.510 26.873 1.00 67.81 79 GLU A O 1
ATOM 650 N N . ILE A 1 80 ? -28.017 6.043 28.231 1.00 69.25 80 ILE A N 1
ATOM 651 C CA . ILE A 1 80 ? -28.860 6.171 29.426 1.00 69.25 80 ILE A CA 1
ATOM 652 C C . ILE A 1 80 ? -29.409 7.598 29.453 1.00 69.25 80 ILE A C 1
ATOM 654 O O . ILE A 1 80 ? -28.725 8.529 29.880 1.00 69.25 80 ILE A O 1
ATOM 658 N N . VAL A 1 81 ? -30.651 7.777 29.006 1.00 66.25 81 VAL A N 1
ATOM 659 C CA . VAL A 1 81 ? -31.388 9.031 29.195 1.00 66.25 81 VAL A CA 1
ATOM 660 C C . VAL A 1 81 ? -31.937 9.044 30.621 1.00 66.25 81 VAL A C 1
ATOM 662 O O . VAL A 1 81 ? -32.951 8.412 30.915 1.00 66.25 81 VAL A O 1
ATOM 665 N N . THR A 1 82 ? -31.275 9.751 31.538 1.00 61.19 82 THR A N 1
ATOM 666 C CA . THR A 1 82 ? -31.865 10.073 32.845 1.00 61.19 82 THR A CA 1
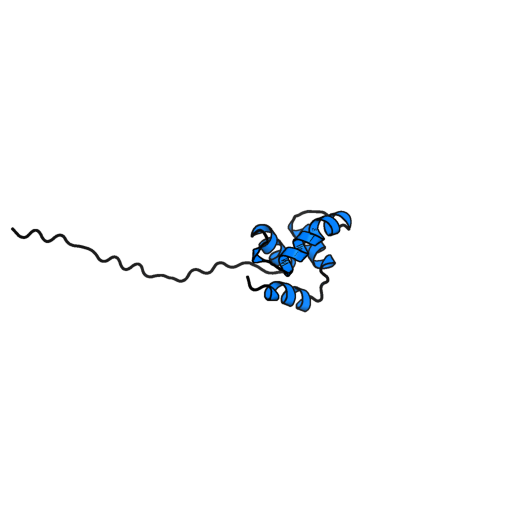ATOM 667 C C . THR A 1 82 ? -32.928 11.149 32.639 1.00 61.19 82 THR A C 1
ATOM 669 O O . THR A 1 82 ? -32.594 12.324 32.483 1.00 61.19 82 THR A O 1
ATOM 672 N N . GLY A 1 83 ? -34.202 10.756 32.595 1.00 61.75 83 GLY A N 1
ATOM 673 C CA . GLY A 1 83 ? -35.315 11.704 32.608 1.00 61.75 83 GLY A CA 1
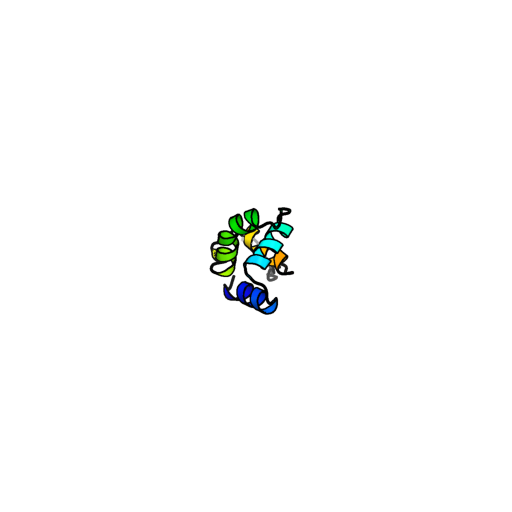ATOM 674 C C . GLY A 1 83 ? -35.286 12.536 33.892 1.00 61.75 83 GLY A C 1
ATOM 675 O O . GLY A 1 83 ? -35.213 11.978 34.985 1.00 61.75 83 GLY A O 1
ATOM 676 N N . GLN A 1 84 ? -35.304 13.862 33.765 1.00 66.00 84 GLN A N 1
ATOM 677 C CA . GLN A 1 84 ? -35.521 14.774 34.886 1.00 66.00 84 GLN A CA 1
ATOM 678 C C . GLN A 1 84 ? -36.999 15.167 34.904 1.00 66.00 84 GLN A C 1
ATOM 680 O O . GLN A 1 84 ? -37.519 15.658 33.904 1.00 66.00 84 GLN A O 1
ATOM 685 N N . GLU A 1 85 ? -37.667 14.945 36.033 1.00 64.00 85 GLU A N 1
ATOM 686 C CA . GLU A 1 85 ? -39.020 15.435 36.288 1.00 64.00 85 GLU A CA 1
ATOM 687 C C . GLU A 1 85 ? -38.909 16.666 37.202 1.00 64.00 85 GLU A C 1
ATOM 689 O O . GLU A 1 85 ? -38.380 16.579 38.313 1.00 64.00 85 GLU A O 1
ATOM 694 N N . GLU A 1 86 ? -39.345 17.838 36.730 1.00 59.47 86 GLU A N 1
ATOM 695 C CA . GLU A 1 86 ? -39.456 19.027 37.582 1.00 59.47 86 GLU A CA 1
ATOM 696 C C . GLU A 1 86 ? -40.647 18.858 38.530 1.00 59.47 86 GLU A C 1
ATOM 698 O O . GLU A 1 86 ? -41.807 19.024 38.146 1.00 59.47 86 GLU A O 1
ATOM 703 N N . VAL A 1 87 ? -40.363 18.568 39.799 1.00 65.94 87 VAL A N 1
ATOM 704 C CA . VAL A 1 87 ? -41.375 18.593 40.857 1.00 65.94 87 VAL A CA 1
ATOM 705 C C . VAL A 1 87 ? -41.573 20.041 41.305 1.00 65.94 87 VAL A C 1
ATOM 707 O O . VAL A 1 87 ? -40.747 20.602 42.026 1.00 65.94 87 VAL A O 1
ATOM 710 N N . LYS A 1 88 ? -42.684 20.662 40.895 1.00 56.00 88 LYS A N 1
ATOM 711 C CA . LYS A 1 88 ? -43.132 21.930 41.486 1.00 56.00 88 LYS A CA 1
ATOM 712 C C . LYS A 1 88 ? -43.703 21.656 42.872 1.00 56.00 88 LYS A C 1
ATOM 714 O O . LYS A 1 88 ? -44.786 21.090 42.996 1.00 56.00 88 LYS A O 1
ATOM 719 N N . VAL A 1 89 ? -42.972 22.067 43.902 1.00 58.94 89 VAL A N 1
ATOM 720 C CA . VAL A 1 89 ? -43.484 22.109 45.275 1.00 58.94 89 VAL A CA 1
ATOM 721 C C . VAL A 1 89 ? -44.352 23.363 45.396 1.00 58.94 89 VAL A C 1
ATOM 723 O O . VAL A 1 89 ? -43.839 24.476 45.272 1.00 58.94 89 VAL A O 1
ATOM 726 N N . GLY A 1 90 ? -45.664 23.161 45.529 1.00 62.78 90 GLY A N 1
ATOM 727 C CA . GLY A 1 90 ? -46.651 24.202 45.834 1.00 62.78 90 GLY A CA 1
ATOM 728 C C . GLY A 1 90 ? -46.934 24.317 47.323 1.00 62.78 90 GLY A C 1
ATOM 729 O O . GLY A 1 90 ? -46.563 23.381 48.066 1.00 62.78 90 GLY A O 1
#

Foldseek 3Di:
DPLVPLVVLCVVVVHDLLLLQLLLCVLVVHHSDPVSSVVCSVVSVCCNRPVVPHDPVSVQSSQVSSVHHDDDDDD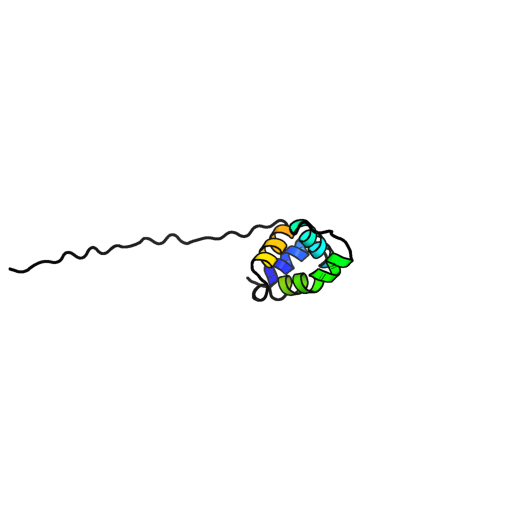DDDDDPPDDDDDDDD

pLDDT: mean 89.67, std 11.82, range [56.0, 98.25]

Radius of gyration: 22.28 Å; Cα contacts (8 Å, |Δi|>4): 78; chains: 1; bounding box: 56×37×62 Å